Protein AF-A0A9X2NB99-F1 (afdb_monomer_lite)

Radius of gyration: 29.62 Å; chains: 1; bounding box: 60×58×82 Å

Structure (mmCIF, N/CA/C/O backbone):
data_AF-A0A9X2NB99-F1
#
_entry.id   AF-A0A9X2NB99-F1
#
loop_
_atom_site.group_PDB
_atom_site.id
_atom_site.type_symbol
_atom_site.label_atom_id
_atom_site.label_alt_id
_atom_site.label_comp_id
_atom_site.label_asym_id
_atom_site.label_entity_id
_atom_site.label_seq_id
_atom_site.pdbx_PDB_ins_code
_atom_site.Cartn_x
_atom_site.Cartn_y
_atom_site.Cartn_z
_atom_site.occupancy
_atom_site.B_iso_or_equiv
_atom_site.auth_seq_id
_atom_site.auth_comp_id
_atom_site.auth_asym_id
_atom_site.auth_atom_id
_atom_site.pdbx_PDB_model_num
ATOM 1 N N . MET A 1 1 ? 24.359 47.021 -56.259 1.00 37.34 1 MET A N 1
ATOM 2 C CA . MET A 1 1 ? 25.555 46.867 -57.117 1.00 37.34 1 MET A CA 1
ATOM 3 C C . MET A 1 1 ? 26.730 47.099 -56.178 1.00 37.34 1 MET A C 1
ATOM 5 O O . MET A 1 1 ? 26.856 48.203 -55.687 1.00 37.34 1 MET A O 1
ATOM 9 N N . VAL A 1 2 ? 27.424 46.097 -55.653 1.00 32.41 2 VAL A N 1
ATOM 10 C CA . VAL A 1 2 ? 28.255 45.105 -56.339 1.00 32.41 2 VAL A CA 1
ATOM 11 C C . VAL A 1 2 ? 28.322 43.851 -55.452 1.00 32.41 2 VAL A C 1
ATOM 13 O O . VAL A 1 2 ? 28.552 43.945 -54.251 1.00 32.41 2 VAL A O 1
ATOM 16 N N . ALA A 1 3 ? 28.043 42.697 -56.060 1.00 40.12 3 ALA A N 1
ATOM 17 C CA . ALA A 1 3 ? 28.375 41.372 -55.546 1.00 40.12 3 ALA A CA 1
ATOM 18 C C . ALA A 1 3 ? 29.886 41.106 -55.716 1.00 40.12 3 ALA A C 1
ATOM 20 O O . ALA A 1 3 ? 30.498 41.731 -56.573 1.00 40.12 3 ALA A O 1
ATOM 21 N N . MET A 1 4 ? 30.426 40.118 -54.987 1.00 41.00 4 MET A N 1
ATOM 22 C CA . MET A 1 4 ? 31.854 39.820 -54.710 1.00 41.00 4 MET A CA 1
ATOM 23 C C . MET A 1 4 ? 32.303 40.538 -53.435 1.00 41.00 4 MET A C 1
ATOM 25 O O . MET A 1 4 ? 32.283 41.755 -53.379 1.00 41.00 4 MET A O 1
ATOM 29 N N . ILE A 1 5 ? 32.644 39.856 -52.340 1.00 41.56 5 ILE A N 1
ATOM 30 C CA . ILE A 1 5 ? 33.696 38.839 -52.232 1.00 41.56 5 ILE A CA 1
ATOM 31 C C . ILE A 1 5 ? 33.247 37.729 -51.263 1.00 41.56 5 ILE A C 1
ATOM 33 O O . ILE A 1 5 ? 33.319 37.891 -50.053 1.00 41.56 5 ILE A O 1
ATOM 37 N N . VAL A 1 6 ? 32.836 36.578 -51.796 1.00 39.50 6 VAL A N 1
ATOM 38 C CA . VAL A 1 6 ? 33.067 35.269 -51.155 1.00 39.50 6 VAL A CA 1
ATOM 39 C C . VAL A 1 6 ? 33.500 34.323 -52.273 1.00 39.50 6 VAL A C 1
ATOM 41 O O . VAL A 1 6 ? 32.808 33.390 -52.664 1.00 39.50 6 VAL A O 1
ATOM 44 N N . ALA A 1 7 ? 34.637 34.650 -52.881 1.00 41.78 7 ALA A N 1
ATOM 45 C CA . ALA A 1 7 ? 35.425 33.688 -53.630 1.00 41.78 7 ALA A CA 1
ATOM 46 C C . ALA A 1 7 ? 36.481 33.165 -52.655 1.00 41.78 7 ALA A C 1
ATOM 48 O O . ALA A 1 7 ? 37.271 33.954 -52.146 1.00 41.78 7 ALA A O 1
ATOM 49 N N . GLY A 1 8 ? 36.474 31.860 -52.383 1.00 37.34 8 GLY A N 1
ATOM 50 C CA . GLY A 1 8 ? 37.584 31.221 -51.672 1.00 37.34 8 GLY A CA 1
ATOM 51 C C . GLY A 1 8 ? 37.234 30.384 -50.447 1.00 37.34 8 GLY A C 1
ATOM 52 O O . GLY A 1 8 ? 38.013 30.344 -49.509 1.00 37.34 8 GLY A O 1
ATOM 53 N N . SER A 1 9 ? 36.110 29.676 -50.442 1.00 37.28 9 SER A N 1
ATOM 54 C CA . SER A 1 9 ? 36.066 28.373 -49.776 1.00 37.28 9 SER A CA 1
ATOM 55 C C . SER A 1 9 ? 35.084 27.508 -50.542 1.00 37.28 9 SER A C 1
ATOM 57 O O . SER A 1 9 ? 33.904 27.403 -50.218 1.00 37.28 9 SER A O 1
ATOM 59 N N . LYS A 1 10 ? 35.568 26.912 -51.636 1.00 41.22 10 LYS A N 1
ATOM 60 C CA . LYS A 1 10 ? 35.021 25.616 -52.015 1.00 41.22 10 LYS A CA 1
ATOM 61 C C . LYS A 1 10 ? 35.459 24.699 -50.884 1.00 41.22 10 LYS A C 1
ATOM 63 O O . LYS A 1 10 ? 36.579 24.203 -50.921 1.00 41.22 10 LYS A O 1
ATOM 68 N N . ALA A 1 11 ? 34.624 24.565 -49.858 1.00 46.38 11 ALA A N 1
ATOM 69 C CA . ALA A 1 11 ? 34.708 23.420 -48.980 1.00 46.38 11 ALA A CA 1
ATOM 70 C C . ALA A 1 11 ? 34.636 22.217 -49.919 1.00 46.38 11 ALA A C 1
ATOM 72 O O . ALA A 1 11 ? 33.613 21.963 -50.559 1.00 46.38 11 ALA A O 1
ATOM 73 N N . HIS A 1 12 ? 35.797 21.611 -50.145 1.00 44.03 12 HIS A N 1
ATOM 74 C CA . HIS A 1 12 ? 35.928 20.366 -50.866 1.00 44.03 12 HIS A CA 1
ATOM 75 C C . HIS A 1 12 ? 35.352 19.333 -49.901 1.00 44.03 12 HIS A C 1
ATOM 77 O O . HIS A 1 12 ? 36.078 18.715 -49.138 1.00 44.03 12 HIS A O 1
ATOM 83 N N . PHE A 1 13 ? 34.023 19.286 -49.822 1.00 45.81 13 PHE A N 1
ATOM 84 C CA . PHE A 1 13 ? 33.315 18.220 -49.143 1.00 45.81 13 PHE A CA 1
ATOM 85 C C . PHE A 1 13 ? 33.504 17.013 -50.048 1.00 45.81 13 PHE A C 1
ATOM 87 O O . PHE A 1 13 ? 32.764 16.835 -51.019 1.00 45.81 13 PHE A O 1
ATOM 94 N N . ASP A 1 14 ? 34.590 16.279 -49.821 1.00 47.38 14 ASP A N 1
ATOM 95 C CA . ASP A 1 14 ? 34.780 14.986 -50.444 1.00 47.38 14 ASP A CA 1
ATOM 96 C C . ASP A 1 14 ? 33.680 14.085 -49.859 1.00 47.38 14 ASP A C 1
ATOM 98 O O . ASP A 1 14 ? 33.689 13.807 -48.654 1.00 47.38 14 ASP A O 1
ATOM 102 N N . PRO A 1 15 ? 32.668 13.676 -50.647 1.00 53.47 15 PRO A N 1
ATOM 103 C CA . PRO A 1 15 ? 31.511 12.955 -50.120 1.00 53.47 15 PRO A CA 1
ATOM 104 C C . PRO A 1 15 ? 31.902 11.627 -49.456 1.00 53.47 15 PRO A C 1
ATOM 106 O O . PRO A 1 15 ? 31.098 11.058 -48.720 1.00 53.47 15 PRO A O 1
ATOM 109 N N . ALA A 1 16 ? 33.125 11.140 -49.690 1.00 53.59 16 ALA A N 1
ATOM 110 C CA . ALA A 1 16 ? 33.697 9.984 -49.015 1.00 53.59 16 ALA A CA 1
ATOM 111 C C . ALA A 1 16 ? 34.260 10.295 -47.611 1.00 53.59 16 ALA A C 1
ATOM 113 O O . ALA A 1 16 ? 34.137 9.445 -46.728 1.00 53.59 16 ALA A O 1
ATOM 114 N N . GLU A 1 17 ? 34.834 11.482 -47.370 1.00 55.31 17 GLU A N 1
ATOM 115 C CA . GLU A 1 17 ? 35.436 11.844 -46.072 1.00 55.31 17 GLU A CA 1
ATOM 116 C C . GLU A 1 17 ? 34.391 12.297 -45.038 1.00 55.31 17 GLU A C 1
ATOM 118 O O . GLU A 1 17 ? 34.519 11.952 -43.864 1.00 55.31 17 GLU A O 1
ATOM 123 N N . ASP A 1 18 ? 33.307 12.965 -45.455 1.00 54.53 18 ASP A N 1
ATOM 124 C CA . ASP A 1 18 ? 32.225 13.399 -44.548 1.00 54.53 18 ASP A CA 1
ATOM 125 C C . ASP A 1 18 ? 31.156 12.329 -44.284 1.00 54.53 18 ASP A C 1
ATOM 127 O O . ASP A 1 18 ? 30.438 12.381 -43.279 1.00 54.53 18 ASP A O 1
ATOM 131 N N . ALA A 1 19 ? 31.046 11.314 -45.146 1.00 60.09 19 ALA A N 1
ATOM 132 C CA . ALA A 1 19 ? 30.105 10.214 -44.938 1.00 60.09 19 ALA A CA 1
ATOM 133 C C . ALA A 1 19 ? 30.466 9.370 -43.708 1.00 60.09 19 ALA A C 1
ATOM 135 O O . ALA A 1 19 ? 29.577 8.892 -43.002 1.00 60.09 19 ALA A O 1
ATOM 136 N N . VAL A 1 20 ? 31.761 9.213 -43.421 1.00 65.44 20 VAL A N 1
ATOM 137 C CA . VAL A 1 20 ? 32.264 8.423 -42.290 1.00 65.44 20 VAL A CA 1
ATOM 138 C C . VAL A 1 20 ? 31.863 9.023 -40.932 1.00 65.44 20 VAL A C 1
ATOM 140 O O . VAL A 1 20 ? 31.247 8.303 -40.142 1.00 65.44 20 VAL A O 1
ATOM 143 N N . PRO A 1 21 ? 32.117 10.311 -40.619 1.00 69.81 21 PRO A N 1
ATOM 144 C CA . PRO A 1 21 ? 31.695 10.897 -39.348 1.00 69.81 21 PRO A CA 1
ATOM 145 C C . PRO A 1 21 ? 30.168 10.959 -39.208 1.00 69.81 21 PRO A C 1
ATOM 147 O O . PRO A 1 21 ? 29.654 10.683 -38.122 1.00 69.81 21 PRO A O 1
ATOM 150 N N . ILE A 1 22 ? 29.423 11.231 -40.288 1.00 74.75 22 ILE A N 1
ATOM 151 C CA . ILE A 1 22 ? 27.949 11.213 -40.268 1.00 74.75 22 ILE A CA 1
ATOM 152 C C . ILE A 1 22 ? 27.429 9.799 -39.971 1.00 74.75 22 ILE A C 1
ATOM 154 O O . ILE A 1 22 ? 26.544 9.632 -39.128 1.00 74.75 22 ILE A O 1
ATOM 158 N N . ALA A 1 23 ? 28.003 8.771 -40.604 1.00 75.38 23 ALA A N 1
ATOM 159 C CA . ALA A 1 23 ? 27.646 7.377 -40.357 1.00 75.38 23 ALA A CA 1
ATOM 160 C C . ALA A 1 23 ? 27.975 6.942 -38.921 1.00 75.38 23 ALA A C 1
ATOM 162 O O . ALA A 1 23 ? 27.173 6.248 -38.297 1.00 75.38 23 ALA A O 1
ATOM 163 N N . ILE A 1 24 ? 29.106 7.388 -38.364 1.00 79.25 24 ILE A N 1
ATOM 164 C CA . ILE A 1 24 ? 29.481 7.112 -36.970 1.00 79.25 24 ILE A CA 1
ATOM 165 C C . ILE A 1 24 ? 28.490 7.770 -36.002 1.00 79.25 24 ILE A C 1
ATOM 167 O O . ILE A 1 24 ? 27.997 7.100 -35.095 1.00 79.25 24 ILE A O 1
ATOM 171 N N . ILE A 1 25 ? 28.137 9.044 -36.200 1.00 81.88 25 ILE A N 1
ATOM 172 C CA . ILE A 1 25 ? 27.158 9.745 -35.350 1.00 81.88 25 ILE A CA 1
ATOM 173 C C . ILE A 1 25 ? 25.786 9.063 -35.432 1.00 81.88 25 ILE A C 1
ATOM 175 O O . ILE A 1 25 ? 25.154 8.826 -34.400 1.00 81.88 25 ILE A O 1
ATOM 179 N N . ALA A 1 26 ? 25.340 8.692 -36.635 1.00 80.50 26 ALA A N 1
ATOM 180 C CA . ALA A 1 26 ? 24.083 7.974 -36.833 1.00 80.50 26 ALA A CA 1
ATOM 181 C C . ALA A 1 26 ? 24.096 6.593 -36.155 1.00 80.50 26 ALA A C 1
ATOM 183 O O . ALA A 1 26 ? 23.128 6.225 -35.488 1.00 80.50 26 ALA A O 1
ATOM 184 N N . ALA A 1 27 ? 25.202 5.849 -36.255 1.00 81.88 27 ALA A N 1
ATOM 185 C CA . ALA A 1 27 ? 25.361 4.561 -35.587 1.00 81.88 27 ALA A CA 1
ATOM 186 C C . ALA A 1 27 ? 25.330 4.702 -34.057 1.00 81.88 27 ALA A C 1
ATOM 188 O O . ALA A 1 27 ? 24.619 3.954 -33.386 1.00 81.88 27 ALA A O 1
ATOM 189 N N . VAL A 1 28 ? 26.027 5.694 -33.493 1.00 85.19 28 VAL A N 1
ATOM 190 C CA . VAL A 1 28 ? 26.006 5.981 -32.048 1.00 85.19 28 VAL A CA 1
ATOM 191 C C . VAL A 1 28 ? 24.603 6.382 -31.588 1.00 85.19 28 VAL A C 1
ATOM 193 O O . VAL A 1 28 ? 24.138 5.894 -30.557 1.00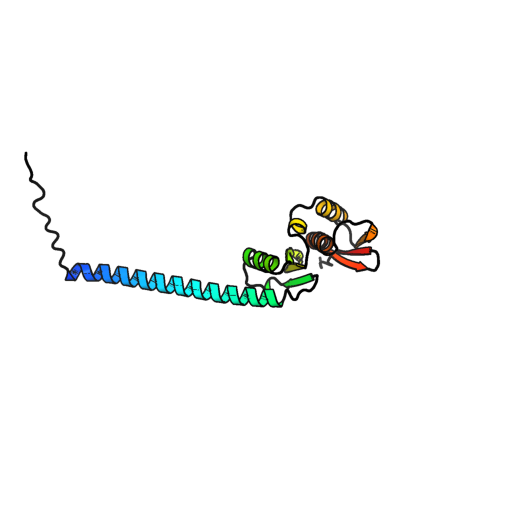 85.19 28 VAL A O 1
ATOM 196 N N . ALA A 1 29 ? 23.892 7.207 -32.361 1.00 84.31 29 ALA A N 1
ATOM 197 C CA . ALA A 1 29 ? 22.515 7.591 -32.063 1.00 84.31 29 ALA A CA 1
ATOM 198 C C . ALA A 1 29 ? 21.561 6.383 -32.083 1.00 84.31 29 ALA A C 1
ATOM 200 O O . ALA A 1 29 ? 20.735 6.241 -31.181 1.00 84.31 29 ALA A O 1
ATOM 201 N N . LEU A 1 30 ? 21.702 5.477 -33.056 1.00 88.56 30 LEU A N 1
ATOM 202 C CA . LEU A 1 30 ? 20.903 4.250 -33.142 1.00 88.56 30 LEU A CA 1
ATOM 203 C C . LEU A 1 30 ? 21.201 3.279 -31.997 1.00 88.56 30 LEU A C 1
ATOM 205 O O . LEU A 1 30 ? 20.270 2.706 -31.431 1.00 88.56 30 LEU A O 1
ATOM 209 N N . ILE A 1 31 ? 22.469 3.125 -31.608 1.00 87.12 31 ILE A N 1
ATOM 210 C CA . ILE A 1 31 ? 22.853 2.322 -30.440 1.00 87.12 31 ILE A CA 1
ATOM 211 C C . ILE A 1 31 ? 22.268 2.942 -29.167 1.00 87.12 31 ILE A C 1
ATOM 213 O O . ILE A 1 31 ? 21.653 2.235 -28.369 1.00 87.12 31 ILE A O 1
ATOM 217 N N . GLY A 1 32 ? 22.391 4.262 -28.994 1.00 84.19 32 GLY A N 1
ATOM 218 C CA . GLY A 1 32 ? 21.816 4.987 -27.861 1.00 84.19 32 GLY A CA 1
ATOM 219 C C . GLY A 1 32 ? 20.297 4.824 -27.773 1.00 84.19 32 GLY A C 1
ATOM 220 O O . GLY A 1 32 ? 19.769 4.498 -26.708 1.00 84.19 32 GLY A O 1
ATOM 221 N N . LEU A 1 33 ? 19.597 4.961 -28.902 1.00 90.69 33 LEU A N 1
ATOM 222 C CA . LEU A 1 33 ? 18.155 4.740 -28.993 1.00 90.69 33 LEU A CA 1
ATOM 223 C C . LEU A 1 33 ? 17.787 3.281 -28.691 1.00 90.69 33 LEU A C 1
ATOM 225 O O . LEU A 1 33 ? 16.852 3.029 -27.932 1.00 90.69 33 LEU A O 1
ATOM 229 N N . GLY A 1 34 ? 18.541 2.320 -29.226 1.00 84.19 34 GLY A N 1
ATOM 230 C CA . GLY A 1 34 ? 18.348 0.894 -28.970 1.00 84.19 34 GLY A CA 1
ATOM 231 C C . GLY A 1 34 ? 18.495 0.543 -27.489 1.00 84.19 34 GLY A C 1
ATOM 232 O O . GLY A 1 34 ? 17.629 -0.125 -26.923 1.00 84.19 34 GLY A O 1
ATOM 233 N N . VAL A 1 35 ? 19.538 1.054 -26.828 1.00 85.38 35 VAL A N 1
ATOM 234 C CA . VAL A 1 35 ? 19.749 0.882 -25.382 1.00 85.38 35 VAL A CA 1
ATOM 235 C C . VAL A 1 35 ? 18.624 1.546 -24.589 1.00 85.38 35 VAL A C 1
ATOM 237 O O . VAL A 1 35 ? 18.075 0.929 -23.676 1.00 85.38 35 VAL A O 1
ATOM 240 N N . PHE A 1 36 ? 18.228 2.768 -24.949 1.00 87.56 36 PHE A N 1
ATOM 241 C CA . PHE A 1 36 ? 17.132 3.477 -24.291 1.00 87.56 36 PHE A CA 1
ATOM 242 C C . PHE A 1 36 ? 15.813 2.699 -24.372 1.00 87.56 36 PHE A C 1
ATOM 244 O O . PHE A 1 36 ? 15.174 2.452 -23.345 1.00 87.56 36 PHE A O 1
ATOM 251 N N . LEU A 1 37 ? 15.436 2.245 -25.570 1.00 84.62 37 LEU A N 1
ATOM 252 C CA . LEU A 1 37 ? 14.236 1.438 -25.791 1.00 84.62 37 LEU A CA 1
ATOM 253 C C . LEU A 1 37 ? 14.316 0.098 -25.054 1.00 84.62 37 LEU A C 1
ATOM 255 O O . LEU A 1 37 ? 13.336 -0.321 -24.439 1.00 84.62 37 LEU A O 1
ATOM 259 N N . PHE A 1 38 ? 15.479 -0.558 -25.046 1.00 83.56 38 PHE A N 1
ATOM 260 C CA . PHE A 1 38 ? 15.683 -1.803 -24.309 1.00 83.56 38 PHE A CA 1
ATOM 261 C C . PHE A 1 38 ? 15.493 -1.614 -22.797 1.00 83.56 38 PHE A C 1
ATOM 263 O O . PHE A 1 38 ? 14.769 -2.383 -22.157 1.00 83.56 38 PHE A O 1
ATOM 270 N N . VAL A 1 39 ? 16.084 -0.562 -22.221 1.00 79.94 39 VAL A N 1
ATOM 271 C CA . VAL A 1 39 ? 15.934 -0.217 -20.799 1.00 79.94 39 VAL A CA 1
ATOM 272 C C . VAL A 1 39 ? 14.479 0.118 -20.474 1.00 79.94 39 VAL A C 1
ATOM 274 O O . VAL A 1 39 ? 13.951 -0.384 -19.478 1.00 79.94 39 VAL A O 1
ATOM 277 N N . GLN A 1 40 ? 13.804 0.909 -21.313 1.00 80.00 40 GLN A N 1
ATOM 278 C CA . GLN A 1 40 ? 12.385 1.217 -21.135 1.00 80.00 40 GLN A CA 1
ATOM 279 C C . GLN A 1 40 ? 11.514 -0.038 -21.187 1.00 80.00 40 GLN A C 1
ATOM 281 O O . GLN A 1 40 ? 10.683 -0.249 -20.302 1.00 80.00 40 GLN A O 1
ATOM 286 N N . ASN A 1 41 ? 11.738 -0.911 -22.168 1.00 79.88 41 ASN A N 1
ATOM 287 C CA . ASN A 1 41 ? 10.973 -2.142 -22.322 1.00 79.88 41 ASN A CA 1
ATOM 288 C C . ASN A 1 41 ? 11.192 -3.082 -21.121 1.00 79.88 41 ASN A C 1
ATOM 290 O O . ASN A 1 41 ? 10.244 -3.652 -20.579 1.00 79.88 41 ASN A O 1
ATOM 294 N N . ARG A 1 42 ? 12.428 -3.177 -20.612 1.00 76.75 42 ARG A N 1
ATOM 295 C CA . ARG A 1 42 ? 12.745 -3.954 -19.403 1.00 76.75 42 ARG A CA 1
ATOM 296 C C . ARG A 1 42 ? 12.079 -3.382 -18.145 1.00 76.75 42 ARG A C 1
ATOM 298 O O . ARG A 1 42 ? 11.551 -4.149 -17.333 1.00 76.75 42 ARG A O 1
ATOM 305 N N . ARG A 1 43 ? 12.060 -2.053 -17.984 1.00 75.12 43 ARG A N 1
ATOM 306 C CA . ARG A 1 43 ? 11.364 -1.377 -16.873 1.00 75.12 43 ARG A CA 1
ATOM 307 C C . ARG A 1 43 ? 9.853 -1.586 -16.953 1.00 75.12 43 ARG A C 1
ATOM 309 O O . ARG A 1 43 ? 9.248 -1.951 -15.951 1.00 75.12 43 ARG A O 1
ATOM 316 N N . SER A 1 44 ? 9.272 -1.447 -18.144 1.00 75.06 44 SER A N 1
ATOM 317 C CA . SER A 1 44 ? 7.845 -1.678 -18.394 1.00 75.06 44 SER A CA 1
ATOM 318 C C . SER A 1 44 ? 7.429 -3.109 -18.041 1.00 75.06 44 SER A C 1
ATOM 320 O O . SER A 1 44 ? 6.492 -3.307 -17.270 1.00 75.06 44 SER A O 1
ATOM 322 N N . LYS A 1 45 ? 8.193 -4.117 -18.487 1.00 77.25 45 LYS A N 1
ATOM 323 C CA . LYS A 1 45 ? 7.945 -5.527 -18.137 1.00 77.25 45 LYS A CA 1
ATOM 324 C C . LYS A 1 45 ? 8.017 -5.778 -16.630 1.00 77.25 45 LYS A C 1
ATOM 326 O O . LYS A 1 45 ? 7.154 -6.458 -16.081 1.00 77.25 45 LYS A O 1
ATOM 331 N N . THR A 1 46 ? 9.011 -5.202 -15.954 1.00 77.62 46 THR A N 1
ATOM 332 C CA . THR A 1 46 ? 9.159 -5.334 -14.493 1.00 77.62 46 THR A CA 1
ATOM 333 C C . THR A 1 46 ? 7.994 -4.677 -13.748 1.00 77.62 46 THR A C 1
ATOM 335 O O . THR A 1 46 ? 7.447 -5.275 -12.823 1.00 77.62 46 THR A O 1
ATOM 338 N N . ARG A 1 47 ? 7.563 -3.486 -14.184 1.00 80.06 47 ARG A N 1
ATOM 339 C CA . ARG A 1 47 ? 6.403 -2.773 -13.627 1.00 80.06 47 ARG A CA 1
ATOM 340 C C . ARG A 1 47 ? 5.108 -3.555 -13.840 1.00 80.06 47 ARG A C 1
ATOM 342 O O . ARG A 1 47 ? 4.350 -3.735 -12.897 1.00 80.06 47 ARG A O 1
ATOM 349 N N . ALA A 1 48 ? 4.886 -4.097 -15.036 1.00 82.50 48 ALA A N 1
ATOM 350 C CA . ALA A 1 48 ? 3.712 -4.916 -15.335 1.00 82.50 48 ALA A CA 1
ATOM 351 C C . ALA A 1 48 ? 3.658 -6.194 -14.479 1.00 82.50 48 ALA A C 1
ATOM 353 O O . ALA A 1 48 ? 2.601 -6.543 -13.955 1.00 82.50 48 ALA A O 1
ATOM 354 N N . ALA A 1 49 ? 4.797 -6.870 -14.292 1.00 84.44 49 ALA A N 1
ATOM 355 C CA . ALA A 1 49 ? 4.888 -8.036 -13.415 1.00 84.44 49 ALA A CA 1
ATOM 356 C C . ALA A 1 49 ? 4.631 -7.669 -11.942 1.00 84.44 49 ALA A C 1
ATOM 358 O O . ALA A 1 49 ? 3.894 -8.375 -11.255 1.00 84.44 49 ALA A O 1
ATOM 359 N N . GLY A 1 50 ? 5.185 -6.544 -11.475 1.00 84.62 50 GLY A N 1
ATOM 360 C CA . GLY A 1 50 ? 4.940 -6.017 -10.132 1.00 84.62 50 GLY A CA 1
ATOM 361 C C . GLY A 1 50 ? 3.469 -5.674 -9.899 1.00 84.62 50 GLY A C 1
ATOM 362 O O 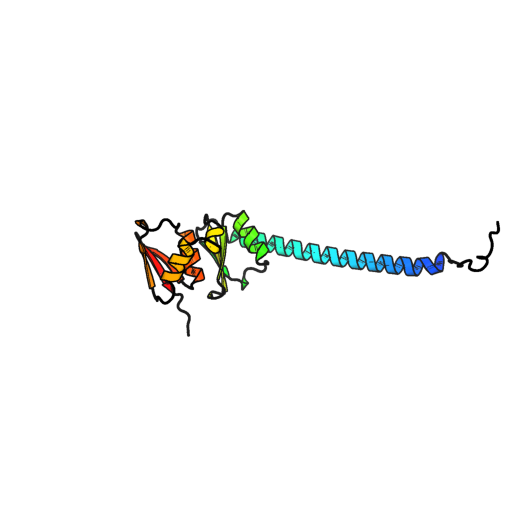. GLY A 1 50 ? 2.898 -6.118 -8.908 1.00 84.62 50 GLY A O 1
ATOM 363 N N . ASN A 1 51 ? 2.832 -4.969 -10.839 1.00 85.25 51 ASN A N 1
ATOM 364 C CA . ASN A 1 51 ? 1.414 -4.610 -10.751 1.00 85.25 51 ASN A CA 1
ATOM 365 C C . ASN A 1 51 ? 0.521 -5.851 -10.714 1.00 85.25 51 ASN A C 1
ATOM 367 O O . ASN A 1 51 ? -0.399 -5.907 -9.907 1.00 85.25 51 ASN A O 1
ATOM 371 N N . ARG A 1 52 ? 0.808 -6.874 -11.533 1.00 86.00 52 ARG A N 1
ATOM 372 C CA . ARG A 1 52 ? 0.066 -8.146 -11.490 1.00 86.00 52 ARG A CA 1
ATOM 373 C C . ARG A 1 52 ? 0.206 -8.848 -10.143 1.00 86.00 52 ARG A C 1
ATOM 375 O O . ARG A 1 52 ? -0.786 -9.340 -9.619 1.00 86.00 52 ARG A O 1
ATOM 382 N N . ARG A 1 53 ? 1.416 -8.885 -9.577 1.00 89.00 53 ARG A N 1
ATOM 383 C CA . ARG A 1 53 ? 1.653 -9.500 -8.264 1.00 89.00 53 ARG A CA 1
ATOM 384 C C . ARG A 1 53 ? 0.931 -8.742 -7.150 1.00 89.00 53 ARG A C 1
ATOM 386 O O . ARG A 1 53 ? 0.319 -9.375 -6.300 1.00 89.00 53 ARG A O 1
ATOM 393 N N . LEU A 1 54 ? 0.966 -7.410 -7.179 1.00 88.88 54 LEU A N 1
ATOM 394 C CA . LEU A 1 54 ? 0.239 -6.584 -6.216 1.00 88.88 54 LEU A CA 1
ATOM 395 C C . LEU A 1 54 ? -1.277 -6.782 -6.352 1.00 88.88 54 LEU A C 1
ATOM 397 O O . LEU A 1 54 ? -1.947 -7.011 -5.355 1.00 88.88 54 LEU A O 1
ATOM 401 N N . ALA A 1 55 ? -1.809 -6.800 -7.576 1.00 86.62 55 ALA A N 1
ATOM 402 C CA . ALA A 1 55 ? -3.224 -7.073 -7.829 1.00 86.62 55 ALA A CA 1
ATOM 403 C C . ALA A 1 55 ? -3.668 -8.443 -7.289 1.00 86.62 55 ALA A C 1
ATOM 405 O O . ALA A 1 55 ? -4.752 -8.559 -6.736 1.00 86.62 55 ALA A O 1
ATOM 406 N N . GLN A 1 56 ? -2.819 -9.473 -7.388 1.00 87.12 56 GLN A N 1
ATOM 407 C CA . GLN A 1 56 ? -3.095 -10.786 -6.789 1.00 87.12 56 GLN A CA 1
ATOM 408 C C . GLN A 1 56 ? -3.121 -10.756 -5.255 1.00 87.12 56 GLN A C 1
ATOM 410 O O . GLN A 1 56 ? -3.826 -11.553 -4.646 1.00 87.12 56 GLN A O 1
ATOM 415 N N . GLN A 1 57 ? -2.347 -9.869 -4.623 1.00 87.62 57 GLN A N 1
ATOM 416 C CA . GLN A 1 57 ? -2.374 -9.689 -3.168 1.00 87.62 57 GLN A CA 1
ATOM 417 C C . GLN A 1 57 ? -3.618 -8.915 -2.712 1.00 87.62 57 GLN A C 1
ATOM 419 O O . GLN A 1 57 ? -4.114 -9.167 -1.614 1.00 87.62 57 GLN A O 1
ATOM 424 N N . LEU A 1 58 ? -4.124 -8.013 -3.559 1.00 88.88 58 LEU A N 1
ATOM 425 C CA . LEU A 1 58 ? -5.380 -7.275 -3.399 1.00 88.88 58 LEU A CA 1
ATOM 426 C C . LEU A 1 58 ? -6.590 -8.155 -3.763 1.00 88.88 58 LEU A C 1
ATOM 428 O O . LEU A 1 58 ? -7.358 -7.872 -4.677 1.00 88.88 58 LEU A O 1
ATOM 432 N N . ASP A 1 59 ? -6.743 -9.248 -3.027 1.00 84.12 59 ASP A N 1
ATOM 433 C CA . ASP A 1 59 ? -7.683 -10.352 -3.256 1.00 84.12 59 ASP A CA 1
ATOM 434 C C . ASP A 1 59 ? -9.149 -10.065 -2.874 1.00 84.12 59 ASP A C 1
ATOM 436 O O . ASP A 1 59 ? -9.953 -10.985 -2.730 1.00 84.12 59 ASP A O 1
ATOM 440 N N . GLY A 1 60 ? -9.520 -8.799 -2.687 1.00 80.69 60 GLY A N 1
ATOM 441 C CA . GLY A 1 60 ? -10.862 -8.402 -2.255 1.00 80.69 60 GLY A CA 1
ATOM 442 C C . GLY A 1 60 ? -11.087 -8.503 -0.743 1.00 80.69 60 GLY A C 1
ATOM 443 O O . GLY A 1 60 ? -12.184 -8.207 -0.267 1.00 80.69 60 GLY A O 1
ATOM 444 N N . ARG A 1 61 ? -10.072 -8.876 0.052 1.00 80.12 61 ARG A N 1
ATOM 445 C CA . ARG A 1 61 ? -10.172 -8.782 1.514 1.00 80.12 61 ARG A CA 1
ATOM 446 C C . ARG A 1 61 ? -10.330 -7.327 1.956 1.00 80.12 61 ARG A C 1
ATOM 448 O O . ARG A 1 61 ? -9.723 -6.442 1.348 1.00 80.12 61 ARG A O 1
ATOM 455 N N . PRO A 1 62 ? -11.065 -7.077 3.057 1.00 74.00 62 PRO A N 1
ATOM 456 C CA . PRO A 1 62 ? -11.267 -5.729 3.577 1.00 74.00 62 PRO A CA 1
ATOM 457 C C . PRO A 1 62 ? -9.945 -5.053 3.933 1.00 74.00 62 PRO A C 1
ATOM 459 O O . PRO A 1 62 ? -9.834 -3.843 3.765 1.00 74.00 62 PRO A O 1
ATOM 462 N N . LEU A 1 63 ? -8.944 -5.834 4.364 1.00 75.69 63 LEU A N 1
ATOM 463 C CA . LEU A 1 63 ? -7.578 -5.363 4.532 1.00 75.69 63 LEU A CA 1
ATOM 464 C C . LEU A 1 63 ? -6.551 -6.321 3.973 1.00 75.69 63 LEU A C 1
ATOM 466 O O . LEU A 1 63 ? -6.642 -7.539 4.143 1.00 75.69 63 LEU A O 1
ATOM 470 N N . VAL A 1 64 ? -5.525 -5.718 3.392 1.00 84.62 64 VAL A N 1
ATOM 471 C CA . VAL A 1 64 ? -4.345 -6.401 2.886 1.00 84.62 64 VAL A CA 1
ATOM 472 C C . VAL A 1 64 ? -3.113 -5.668 3.399 1.00 84.62 64 VAL A C 1
ATOM 474 O O . VAL A 1 64 ? -3.060 -4.439 3.406 1.00 84.62 64 VAL A O 1
ATOM 477 N N . TYR A 1 65 ? -2.113 -6.433 3.824 1.00 84.69 65 TYR A N 1
ATOM 478 C CA . TYR A 1 65 ? -0.820 -5.917 4.257 1.00 84.69 65 TYR A CA 1
ATOM 479 C C . TYR A 1 65 ? 0.253 -6.455 3.318 1.00 84.69 65 TYR A C 1
ATOM 481 O O . TYR A 1 65 ? 0.361 -7.669 3.143 1.00 84.69 65 TYR A O 1
ATOM 489 N N . VAL A 1 66 ? 1.052 -5.568 2.728 1.00 86.88 66 VAL A N 1
ATOM 490 C CA . VAL A 1 66 ? 2.149 -5.948 1.829 1.00 86.88 66 VAL A CA 1
ATOM 491 C C . VAL A 1 66 ? 3.450 -5.344 2.350 1.00 86.88 66 VAL A C 1
ATOM 493 O O . VAL A 1 66 ? 3.587 -4.120 2.345 1.00 86.88 66 VAL A O 1
ATOM 496 N N . PRO A 1 67 ? 4.421 -6.155 2.802 1.00 86.44 67 PRO A N 1
ATOM 497 C CA . PRO A 1 67 ? 5.735 -5.661 3.206 1.00 86.44 67 PRO A CA 1
ATOM 498 C C . PRO A 1 67 ? 6.410 -4.856 2.091 1.00 86.44 67 PRO A C 1
ATOM 500 O O . PRO A 1 67 ? 6.337 -5.229 0.918 1.00 86.44 67 PRO A O 1
ATOM 503 N N . TYR A 1 68 ? 7.132 -3.786 2.438 1.00 85.69 68 TYR A N 1
ATOM 504 C CA . TYR A 1 68 ? 7.864 -2.991 1.441 1.00 85.69 68 TYR A CA 1
ATOM 505 C C . TYR A 1 68 ? 8.870 -3.838 0.652 1.00 85.69 68 TYR A C 1
ATOM 507 O O . TYR A 1 68 ? 9.032 -3.641 -0.549 1.00 85.69 68 TYR A O 1
ATOM 515 N N . ALA A 1 69 ? 9.490 -4.826 1.304 1.00 85.19 69 ALA A N 1
ATOM 516 C CA . ALA A 1 69 ? 10.438 -5.746 0.677 1.00 85.19 69 ALA A CA 1
ATOM 517 C C . ALA A 1 69 ? 9.822 -6.583 -0.463 1.00 85.19 69 ALA A C 1
ATOM 519 O O . ALA A 1 69 ? 10.516 -6.922 -1.425 1.00 85.19 69 ALA A O 1
ATOM 520 N N . ASP A 1 70 ? 8.521 -6.877 -0.387 1.00 84.44 70 ASP A N 1
ATOM 521 C CA . ASP A 1 70 ? 7.806 -7.663 -1.398 1.00 84.44 70 ASP A CA 1
ATOM 522 C C . ASP A 1 70 ? 7.320 -6.808 -2.574 1.00 84.44 70 ASP A C 1
ATOM 524 O O . ASP A 1 70 ? 7.009 -7.333 -3.648 1.00 84.44 70 ASP A O 1
ATOM 528 N N . CYS A 1 71 ? 7.295 -5.485 -2.399 1.00 83.62 71 CYS A N 1
ATOM 529 C CA . CYS A 1 71 ? 6.778 -4.543 -3.374 1.00 83.62 71 CYS A CA 1
ATOM 530 C C . CYS A 1 71 ? 7.906 -3.721 -4.007 1.00 83.62 71 CYS A C 1
ATOM 532 O O . CYS A 1 71 ? 8.325 -2.685 -3.500 1.00 83.62 71 CYS A O 1
ATOM 534 N N . ARG A 1 72 ? 8.368 -4.163 -5.182 1.00 82.31 72 ARG A N 1
ATOM 535 C CA . ARG A 1 72 ? 9.407 -3.469 -5.972 1.00 82.31 72 ARG A CA 1
ATOM 536 C C . ARG A 1 72 ? 8.884 -2.296 -6.810 1.00 82.31 72 ARG A C 1
ATOM 538 O O . ARG A 1 72 ? 9.638 -1.713 -7.586 1.00 82.31 72 ARG A O 1
ATOM 545 N N . LEU A 1 73 ? 7.590 -2.010 -6.718 1.00 85.75 73 LEU A N 1
ATOM 546 C CA . LEU A 1 73 ? 6.951 -0.902 -7.416 1.00 85.75 73 LEU A CA 1
ATOM 547 C C . LEU A 1 73 ? 7.259 0.425 -6.721 1.00 85.75 73 LEU A C 1
ATOM 549 O O . LEU A 1 73 ? 7.468 0.471 -5.509 1.00 85.75 73 LEU A O 1
ATOM 553 N N . SER A 1 74 ? 7.253 1.512 -7.491 1.00 84.00 74 SER A N 1
ATOM 554 C CA . SER A 1 74 ? 7.340 2.855 -6.919 1.00 84.00 74 SER A CA 1
ATOM 555 C C . SER A 1 74 ? 6.066 3.185 -6.129 1.00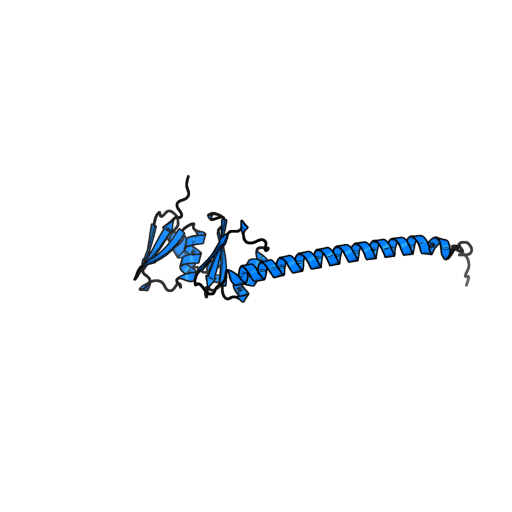 84.00 74 SER A C 1
ATOM 557 O O . SER A 1 74 ? 4.993 2.687 -6.461 1.00 84.00 74 SER A O 1
ATOM 559 N N . VAL A 1 75 ? 6.147 4.045 -5.109 1.00 80.12 75 VAL A N 1
ATOM 560 C CA . VAL A 1 75 ? 4.967 4.452 -4.313 1.00 80.12 75 VAL A CA 1
ATOM 561 C C . VAL A 1 75 ? 3.797 4.938 -5.194 1.00 80.12 75 VAL A C 1
ATOM 563 O O . VAL A 1 75 ? 2.673 4.492 -4.958 1.00 80.12 75 VAL A O 1
ATOM 566 N N . PRO A 1 76 ? 4.013 5.766 -6.241 1.00 80.00 76 PRO A N 1
ATOM 567 C CA . PRO A 1 76 ? 2.934 6.162 -7.151 1.00 80.00 76 PRO A CA 1
ATOM 568 C C . PRO A 1 76 ? 2.271 4.984 -7.876 1.00 80.00 76 PRO A C 1
ATOM 570 O O . PRO A 1 76 ? 1.059 4.988 -8.075 1.00 80.00 76 PRO A O 1
ATOM 573 N N . ASP A 1 77 ? 3.044 3.962 -8.245 1.00 83.81 77 ASP A N 1
ATOM 574 C CA . ASP A 1 77 ? 2.516 2.764 -8.906 1.00 83.81 77 ASP A CA 1
ATOM 575 C C . ASP A 1 77 ? 1.671 1.919 -7.959 1.00 83.81 77 ASP A C 1
ATOM 577 O O . ASP A 1 77 ? 0.608 1.437 -8.344 1.00 83.81 77 ASP A O 1
ATOM 581 N N . VAL A 1 78 ? 2.126 1.773 -6.712 1.00 85.81 78 VAL A N 1
ATOM 582 C CA . VAL A 1 78 ? 1.387 1.063 -5.661 1.00 85.81 78 VAL A CA 1
ATOM 583 C C . VAL A 1 78 ? 0.059 1.757 -5.386 1.00 85.81 78 VAL A C 1
ATOM 585 O O . VAL A 1 78 ? -0.975 1.097 -5.308 1.00 85.81 78 VAL A O 1
ATOM 588 N N . LEU A 1 79 ? 0.076 3.089 -5.291 1.00 83.19 79 LEU A N 1
ATOM 589 C CA . LEU A 1 79 ? -1.124 3.893 -5.094 1.00 83.19 79 LEU A CA 1
ATOM 590 C C . LEU A 1 79 ? -2.096 3.755 -6.271 1.00 83.19 79 LEU A C 1
ATOM 592 O O . LEU A 1 79 ? -3.280 3.507 -6.060 1.00 83.19 79 LEU A O 1
ATOM 596 N N . SER A 1 80 ? -1.599 3.874 -7.503 1.00 82.25 80 SER A N 1
ATOM 597 C CA . SER A 1 80 ? -2.423 3.734 -8.706 1.00 82.25 80 SER A CA 1
ATOM 598 C C . SER A 1 80 ? -3.054 2.342 -8.807 1.00 82.25 80 SER A C 1
ATOM 600 O O . SER A 1 80 ? -4.241 2.229 -9.111 1.00 82.25 80 SER A O 1
ATOM 602 N N . ALA A 1 81 ? -2.294 1.287 -8.498 1.00 87.00 81 ALA A N 1
ATOM 603 C CA . ALA A 1 81 ? -2.810 -0.077 -8.467 1.00 87.00 81 ALA A CA 1
ATOM 604 C C . ALA A 1 81 ? -3.870 -0.259 -7.370 1.00 87.00 81 ALA A C 1
ATOM 606 O O . ALA A 1 81 ? -4.937 -0.796 -7.647 1.00 87.00 81 ALA A O 1
ATOM 607 N N . ALA A 1 82 ? -3.626 0.233 -6.152 1.00 86.56 82 ALA A N 1
ATOM 608 C CA . ALA A 1 82 ? -4.607 0.179 -5.067 1.00 86.56 82 ALA A CA 1
ATOM 609 C C . ALA A 1 82 ? -5.942 0.814 -5.480 1.00 86.56 82 ALA A C 1
ATOM 611 O O . ALA A 1 82 ? -6.989 0.173 -5.385 1.00 86.56 82 ALA A O 1
ATOM 612 N N . GLN A 1 83 ? -5.887 2.030 -6.028 1.00 82.69 83 GLN A N 1
ATOM 613 C CA . GLN A 1 83 ? -7.068 2.771 -6.470 1.00 82.69 83 GLN A CA 1
ATOM 614 C C . GLN A 1 83 ? -7.830 2.048 -7.582 1.00 82.69 83 GLN A C 1
ATOM 616 O O . GLN A 1 83 ? -9.056 1.978 -7.532 1.00 82.69 83 GLN A O 1
ATOM 621 N N . ALA A 1 84 ? -7.122 1.460 -8.552 1.00 84.56 84 ALA A N 1
ATOM 622 C CA . ALA A 1 84 ? -7.739 0.680 -9.627 1.00 84.56 84 ALA A CA 1
ATOM 623 C C . ALA A 1 84 ? -8.528 -0.536 -9.106 1.00 84.56 84 ALA A C 1
ATOM 625 O O . ALA A 1 84 ? -9.485 -0.968 -9.743 1.00 84.56 84 ALA A O 1
ATOM 626 N N . HIS A 1 85 ? -8.149 -1.060 -7.939 1.00 86.44 85 HIS A N 1
ATOM 627 C CA . HIS A 1 85 ? -8.816 -2.176 -7.272 1.00 86.44 85 HIS A CA 1
ATOM 628 C C . HIS A 1 85 ? -9.764 -1.737 -6.140 1.00 86.44 85 HIS A C 1
ATOM 630 O O . HIS A 1 85 ? -10.240 -2.578 -5.382 1.00 86.44 85 HIS A O 1
ATOM 636 N N . GLY A 1 86 ? -10.058 -0.436 -6.012 1.00 81.38 86 GLY A N 1
ATOM 637 C CA . GLY A 1 86 ? -10.975 0.089 -4.991 1.00 81.38 86 GLY A CA 1
ATOM 638 C C . GLY A 1 86 ? -10.407 0.078 -3.568 1.00 81.38 86 GLY A C 1
ATOM 639 O O . GLY A 1 86 ? -11.157 0.191 -2.596 1.00 81.38 86 GLY A O 1
ATOM 640 N N . TYR A 1 87 ? -9.090 -0.069 -3.441 1.00 84.38 87 TYR A N 1
ATOM 641 C CA . TYR A 1 87 ? -8.376 0.037 -2.182 1.00 84.38 87 TYR A CA 1
ATOM 642 C C . TYR A 1 87 ? -7.854 1.448 -1.988 1.00 84.38 87 TYR A C 1
ATOM 644 O O . TYR A 1 87 ? -7.318 2.070 -2.907 1.00 84.38 87 TYR A O 1
ATOM 652 N N . ALA A 1 88 ? -7.910 1.906 -0.749 1.00 81.69 88 ALA A N 1
ATOM 653 C CA . ALA A 1 88 ? -7.159 3.067 -0.330 1.00 81.69 88 ALA A CA 1
ATOM 654 C C . ALA A 1 88 ? -5.902 2.630 0.440 1.00 81.69 88 ALA A C 1
ATOM 656 O O . ALA A 1 88 ? -5.902 1.618 1.146 1.00 81.69 88 ALA A O 1
ATOM 657 N N . LEU A 1 89 ? -4.808 3.359 0.219 1.00 81.50 89 LEU A N 1
ATOM 658 C CA . LEU A 1 89 ? -3.452 2.987 0.631 1.00 81.50 89 LEU A CA 1
ATOM 659 C C . LEU A 1 89 ? -2.917 3.904 1.739 1.00 81.50 89 LEU A C 1
ATOM 661 O O . LEU A 1 89 ? -2.950 5.125 1.573 1.00 81.50 89 LEU A O 1
ATOM 665 N N . THR A 1 90 ? -2.282 3.313 2.762 1.00 75.94 90 THR A N 1
ATOM 666 C CA . THR A 1 90 ? -1.287 3.994 3.615 1.00 75.94 90 THR A CA 1
ATOM 667 C C . THR A 1 90 ? 0.073 3.308 3.585 1.00 75.94 90 THR A C 1
ATOM 669 O O . THR A 1 90 ? 0.160 2.083 3.711 1.00 75.94 90 THR A O 1
ATOM 672 N N . PRO A 1 91 ? 1.165 4.076 3.485 1.00 71.62 91 PRO A N 1
ATOM 673 C CA . PRO A 1 91 ? 2.470 3.609 3.921 1.00 71.62 91 PRO A CA 1
ATOM 674 C C . PRO A 1 91 ? 2.550 3.592 5.461 1.00 71.62 91 PRO A C 1
ATOM 676 O O . PRO A 1 91 ? 2.382 4.624 6.108 1.00 71.62 91 PRO A O 1
ATOM 679 N N . ASN A 1 92 ? 2.872 2.441 6.061 1.00 67.94 92 ASN A N 1
ATOM 680 C CA . ASN A 1 92 ? 3.199 2.321 7.484 1.00 67.94 92 ASN A CA 1
ATOM 681 C C . ASN A 1 92 ? 4.718 2.113 7.660 1.00 67.94 92 ASN A C 1
ATOM 683 O O . ASN A 1 92 ? 5.199 0.973 7.655 1.00 67.94 92 ASN A O 1
ATOM 687 N N . PRO A 1 93 ? 5.510 3.196 7.797 1.00 65.81 93 PRO A N 1
ATOM 688 C CA . PRO A 1 93 ? 6.960 3.091 7.945 1.00 65.81 93 PRO A CA 1
ATOM 689 C C . PRO A 1 93 ? 7.384 2.404 9.249 1.00 65.81 93 PRO A C 1
ATOM 691 O O . PRO A 1 93 ? 8.420 1.749 9.259 1.00 65.81 93 PRO A O 1
ATOM 694 N N . ALA A 1 94 ? 6.583 2.478 10.318 1.00 63.66 94 ALA A N 1
ATOM 695 C CA . ALA A 1 94 ? 6.899 1.823 11.589 1.00 63.66 94 ALA A CA 1
ATOM 696 C C . ALA A 1 94 ? 6.835 0.289 11.489 1.00 63.66 94 ALA A C 1
ATOM 698 O O . ALA A 1 94 ? 7.632 -0.407 12.111 1.00 63.66 94 ALA A O 1
ATOM 699 N N . ALA A 1 95 ? 5.908 -0.237 10.682 1.00 62.78 95 ALA A N 1
ATOM 700 C CA . ALA A 1 95 ? 5.752 -1.671 10.436 1.00 62.78 95 ALA A CA 1
ATOM 701 C C . ALA A 1 95 ? 6.388 -2.150 9.112 1.00 62.78 95 ALA A C 1
ATOM 703 O O . ALA A 1 95 ? 6.207 -3.310 8.740 1.00 62.78 95 ALA A O 1
ATOM 704 N N . LEU A 1 96 ? 7.112 -1.275 8.398 1.00 77.56 96 LEU A N 1
ATOM 705 C CA . LEU A 1 96 ? 7.791 -1.550 7.120 1.00 77.56 96 LEU A CA 1
ATOM 706 C C . LEU A 1 96 ? 6.885 -2.187 6.044 1.00 77.56 96 LEU A C 1
ATOM 708 O O . LEU A 1 96 ? 7.294 -3.101 5.318 1.00 77.56 96 LE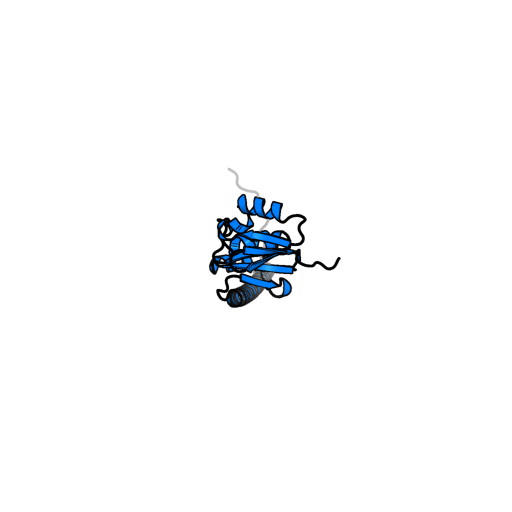U A O 1
ATOM 712 N N . ARG A 1 97 ? 5.637 -1.718 5.937 1.00 81.44 97 ARG A N 1
ATOM 713 C CA . ARG A 1 97 ? 4.624 -2.307 5.046 1.00 81.44 97 ARG A CA 1
ATOM 714 C C . ARG A 1 97 ? 3.635 -1.282 4.500 1.00 81.44 97 ARG A C 1
ATOM 716 O O . ARG A 1 97 ? 3.347 -0.274 5.141 1.00 81.44 97 ARG A O 1
ATOM 723 N N . TYR A 1 98 ? 3.088 -1.579 3.328 1.00 83.31 98 TYR A N 1
ATOM 724 C CA . TYR A 1 98 ? 1.895 -0.938 2.795 1.00 83.31 98 TYR A CA 1
ATOM 725 C C . TYR A 1 98 ? 0.657 -1.605 3.374 1.00 83.31 98 TYR A C 1
ATOM 727 O O . TYR A 1 98 ? 0.599 -2.832 3.506 1.00 83.31 98 TYR A O 1
ATOM 735 N N . GLU A 1 99 ? -0.341 -0.795 3.681 1.00 82.00 99 GLU A N 1
ATOM 736 C CA . GLU A 1 99 ? -1.625 -1.271 4.166 1.00 82.00 99 GLU A CA 1
ATOM 737 C C 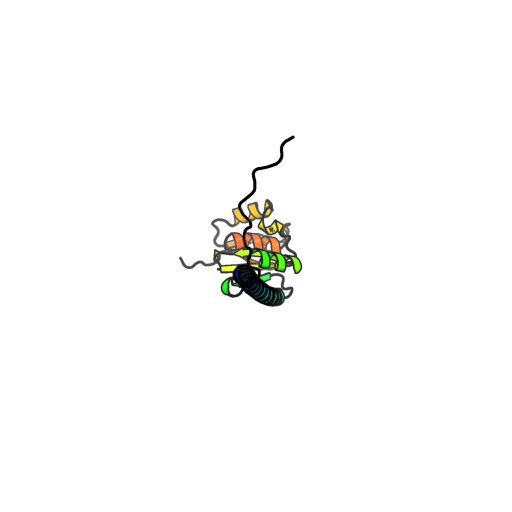. GLU A 1 99 ? -2.719 -0.754 3.244 1.00 82.00 99 GLU A C 1
ATOM 739 O O . GLU A 1 99 ? -2.758 0.428 2.890 1.00 82.00 99 GLU A O 1
ATOM 744 N N . PHE A 1 100 ? -3.587 -1.669 2.837 1.00 84.75 100 PHE A N 1
ATOM 745 C CA . PHE A 1 100 ? -4.645 -1.422 1.877 1.00 84.75 100 PHE A CA 1
ATOM 746 C C . PHE A 1 100 ? -5.976 -1.715 2.545 1.00 84.75 100 PHE A C 1
ATOM 748 O O . PHE A 1 100 ? -6.138 -2.779 3.145 1.00 84.75 100 PHE A O 1
ATOM 755 N N . ALA A 1 101 ? -6.924 -0.795 2.410 1.00 80.81 101 ALA A N 1
ATOM 756 C CA . ALA A 1 101 ? -8.272 -0.946 2.935 1.00 80.81 101 ALA A CA 1
ATOM 757 C C . ALA A 1 101 ? -9.295 -0.849 1.795 1.00 80.81 101 ALA A C 1
ATOM 759 O O . ALA A 1 101 ? -9.362 0.170 1.103 1.00 80.81 101 ALA A O 1
ATOM 760 N N . LEU A 1 102 ? -10.066 -1.917 1.580 1.00 79.88 102 LEU A N 1
ATOM 761 C CA . LEU A 1 102 ? -11.062 -1.990 0.509 1.00 79.88 102 LEU A CA 1
ATOM 762 C C . LEU A 1 102 ? -12.267 -1.108 0.848 1.00 79.88 102 LEU A C 1
ATOM 764 O O . LEU A 1 102 ? -12.805 -1.186 1.953 1.00 79.88 102 LEU A O 1
ATOM 768 N N . GLY A 1 103 ? -12.708 -0.288 -0.106 1.00 71.44 103 GLY A N 1
ATOM 769 C CA . GLY A 1 103 ? -13.897 0.556 0.050 1.00 71.44 103 GLY A CA 1
ATOM 770 C C . GLY A 1 103 ? -13.709 1.771 0.965 1.00 71.44 103 GLY A C 1
ATOM 771 O O . GLY A 1 103 ? -14.653 2.537 1.146 1.00 71.44 103 GLY A O 1
ATOM 772 N N . ALA A 1 104 ? -12.508 1.987 1.517 1.00 68.50 104 ALA A N 1
ATOM 773 C CA . ALA A 1 104 ? -12.167 3.257 2.147 1.00 68.50 104 ALA A CA 1
ATOM 774 C C . ALA A 1 104 ? -11.978 4.344 1.075 1.00 68.50 104 ALA A C 1
ATOM 776 O O . ALA A 1 104 ? -11.349 4.089 0.045 1.00 68.50 104 ALA A O 1
ATOM 777 N N . PRO A 1 105 ? -12.449 5.578 1.309 1.00 68.25 105 PRO A N 1
ATOM 778 C CA . PRO A 1 105 ? -12.072 6.702 0.466 1.00 68.25 105 PRO A CA 1
ATOM 779 C C . PRO A 1 105 ? -10.586 7.038 0.675 1.00 68.25 105 PRO A C 1
ATOM 781 O O . PRO A 1 105 ? -10.075 6.964 1.790 1.00 68.25 105 PRO A O 1
ATOM 784 N N . GLN A 1 106 ? -9.875 7.481 -0.369 1.00 68.69 106 GLN A N 1
ATOM 785 C CA . GLN A 1 106 ? -8.459 7.877 -0.240 1.00 68.69 106 GLN A CA 1
ATOM 786 C C . GLN A 1 106 ? -8.262 9.036 0.762 1.00 68.69 106 GLN A C 1
ATOM 788 O O . GLN A 1 106 ? -7.210 9.152 1.387 1.00 68.69 106 GLN A O 1
ATOM 793 N N . THR A 1 107 ? -9.295 9.858 0.970 1.00 62.03 107 THR A N 1
ATOM 794 C CA . THR A 1 107 ? -9.334 10.943 1.965 1.00 62.03 107 THR A CA 1
ATOM 795 C C . THR A 1 107 ? -9.338 10.454 3.413 1.00 62.03 107 THR A C 1
ATOM 797 O O . THR A 1 107 ? -9.014 11.243 4.305 1.00 62.03 107 THR A O 1
ATOM 800 N N . ALA A 1 108 ? -9.611 9.163 3.653 1.00 58.59 108 ALA A N 1
ATOM 801 C CA . ALA A 1 108 ? -9.395 8.514 4.946 1.00 58.59 108 ALA A CA 1
ATOM 802 C C . ALA A 1 108 ? -7.955 8.713 5.449 1.00 58.59 108 ALA A C 1
ATOM 804 O O . ALA A 1 108 ? -7.719 8.728 6.653 1.00 58.59 108 ALA A O 1
ATOM 805 N N . PHE A 1 109 ? -7.008 8.909 4.524 1.00 58.31 109 PHE A N 1
ATOM 806 C CA . PHE A 1 109 ? -5.580 9.022 4.798 1.00 58.31 109 PHE A CA 1
ATOM 807 C C . PHE A 1 109 ? -5.042 10.458 4.823 1.00 58.31 109 PHE A C 1
ATOM 809 O O . PHE A 1 109 ? -3.940 10.667 5.324 1.00 58.31 109 PHE A O 1
ATOM 816 N N . THR A 1 110 ? -5.754 11.446 4.265 1.00 55.09 110 THR A N 1
ATOM 817 C CA . THR A 1 110 ? -5.140 12.753 3.937 1.00 55.09 110 THR A CA 1
ATOM 818 C C . THR A 1 110 ? -5.956 14.001 4.278 1.00 55.09 110 THR A C 1
ATOM 820 O O . THR A 1 110 ? -5.486 15.100 3.997 1.00 55.09 110 THR A O 1
ATOM 823 N N . GLY A 1 111 ? -7.132 13.906 4.910 1.00 55.50 111 GLY A N 1
ATOM 824 C CA . GLY A 1 111 ? -7.870 15.143 5.223 1.00 55.50 111 GLY A CA 1
ATOM 825 C C . GLY A 1 111 ? -9.166 15.034 6.013 1.00 55.50 111 GLY A C 1
ATOM 826 O O . GLY A 1 111 ? -9.904 16.012 6.076 1.00 55.50 111 GLY A O 1
ATOM 827 N N . ASN A 1 112 ? -9.485 13.884 6.608 1.00 66.75 112 ASN A N 1
ATOM 828 C CA . ASN A 1 112 ? -10.698 13.765 7.412 1.00 66.75 112 ASN A CA 1
ATOM 829 C C . ASN A 1 112 ? -10.468 14.370 8.826 1.00 66.75 112 ASN A C 1
ATOM 831 O O . ASN A 1 112 ? -9.667 13.838 9.595 1.00 66.75 112 ASN A O 1
ATOM 835 N N . PRO A 1 113 ? -11.153 15.462 9.227 1.00 68.19 113 PRO A N 1
ATOM 836 C CA . PRO A 1 113 ? -10.970 16.064 10.554 1.00 68.19 113 PRO A CA 1
ATOM 837 C C . PRO A 1 113 ? -11.394 15.127 11.698 1.00 68.19 113 PRO A C 1
ATOM 839 O O . PRO A 1 113 ? -10.875 15.229 12.808 1.00 68.19 113 PRO A O 1
ATOM 842 N N . ARG A 1 114 ? -12.285 14.161 11.436 1.00 72.75 114 ARG A N 1
ATOM 843 C CA . ARG A 1 114 ? -12.657 13.122 12.412 1.00 72.75 114 ARG A CA 1
ATOM 844 C C . ARG A 1 114 ? -11.536 12.107 12.599 1.00 72.75 114 ARG A C 1
ATOM 846 O O . ARG A 1 114 ? -11.243 11.715 13.723 1.00 72.75 114 ARG A O 1
ATOM 853 N N . ALA A 1 115 ? -10.851 11.764 11.511 1.00 69.75 115 ALA A N 1
ATOM 854 C CA . ALA A 1 115 ? -9.647 10.950 11.565 1.00 69.75 115 ALA A CA 1
ATOM 855 C C . ALA A 1 115 ? -8.547 11.630 12.395 1.00 69.75 115 ALA A C 1
ATOM 857 O O . ALA A 1 115 ? -7.885 10.973 13.195 1.00 69.75 115 ALA A O 1
ATOM 858 N N . ALA A 1 116 ? -8.408 12.956 12.281 1.00 70.56 116 ALA A N 1
ATOM 859 C CA . ALA A 1 116 ? -7.512 13.730 13.136 1.00 70.56 116 ALA A CA 1
ATOM 860 C C . ALA A 1 116 ? -7.936 13.685 14.616 1.00 70.56 116 ALA A C 1
ATOM 862 O O . ALA A 1 116 ? -7.092 13.456 15.480 1.00 70.56 116 ALA A O 1
ATOM 863 N N . TYR A 1 117 ? -9.234 13.829 14.913 1.00 77.31 117 TYR A N 1
ATOM 864 C CA . TYR A 1 117 ? -9.768 13.728 16.277 1.00 77.31 117 TYR A CA 1
ATOM 865 C C . TYR A 1 117 ? -9.506 12.355 16.914 1.00 77.31 117 TYR A C 1
ATOM 867 O O . TYR A 1 117 ? -8.971 12.281 18.020 1.00 77.31 117 TYR A O 1
ATOM 875 N N . ILE A 1 118 ? -9.809 11.261 16.209 1.00 76.38 118 ILE A N 1
ATOM 876 C CA . ILE A 1 118 ? -9.519 9.906 16.700 1.00 76.38 118 ILE A CA 1
ATOM 877 C C . ILE A 1 118 ? -8.009 9.693 16.826 1.00 76.38 118 ILE A C 1
ATOM 879 O O . ILE A 1 118 ? -7.559 9.149 17.830 1.00 76.38 118 ILE A O 1
ATOM 883 N N . GLY A 1 119 ? -7.213 10.188 15.875 1.00 73.00 119 GLY A N 1
ATOM 884 C CA . GLY A 1 119 ? -5.753 10.171 15.966 1.00 73.00 119 GLY A CA 1
ATOM 885 C C . GLY A 1 119 ? -5.239 10.831 17.249 1.00 73.00 119 GLY A C 1
ATOM 886 O O . GLY A 1 119 ? -4.441 10.228 17.961 1.00 73.00 119 GLY A O 1
ATOM 887 N N . HIS A 1 120 ? -5.762 12.010 17.601 1.00 76.50 120 HIS A N 1
ATOM 888 C CA . HIS A 1 120 ? -5.448 12.684 18.865 1.00 76.50 120 HIS A CA 1
ATOM 889 C C . HIS A 1 120 ? -5.884 11.887 20.100 1.00 76.50 120 HIS A C 1
ATOM 891 O O . HIS A 1 120 ? -5.183 11.897 21.107 1.00 76.50 120 HIS A O 1
ATOM 897 N N . MET A 1 121 ? -7.019 11.181 20.047 1.00 77.56 121 MET A N 1
ATOM 898 C CA . MET A 1 121 ? -7.450 10.328 21.162 1.00 77.56 121 MET A CA 1
ATOM 899 C C . MET A 1 121 ? -6.552 9.102 21.356 1.00 77.56 121 MET A C 1
ATOM 901 O O . MET A 1 121 ? -6.418 8.620 22.485 1.00 77.56 121 MET A O 1
ATOM 905 N N . LEU A 1 122 ? -5.956 8.595 20.275 1.00 75.94 122 LEU A N 1
ATOM 906 C CA . LEU A 1 122 ? -5.041 7.457 20.306 1.00 75.94 122 LEU A CA 1
ATOM 907 C C . LEU A 1 122 ? -3.647 7.838 20.804 1.00 75.94 122 LEU A C 1
ATOM 909 O O . LEU A 1 122 ? -2.996 7.009 21.440 1.00 75.94 122 LEU A O 1
ATOM 913 N N . ASP A 1 123 ? -3.177 9.058 20.554 1.00 76.56 123 ASP A N 1
ATOM 914 C CA . ASP A 1 123 ? -1.848 9.496 20.984 1.00 76.56 123 ASP A CA 1
ATOM 915 C C . ASP A 1 123 ? -1.643 9.297 22.501 1.00 76.56 123 ASP A C 1
ATOM 917 O O . ASP A 1 123 ? -2.420 9.752 23.338 1.00 76.56 123 ASP A O 1
ATOM 921 N N . GLY A 1 124 ? -0.579 8.573 22.866 1.00 68.88 124 GLY A N 1
ATOM 922 C CA . GLY A 1 124 ? -0.189 8.345 24.263 1.00 68.88 124 GLY A CA 1
ATOM 923 C C . GLY A 1 124 ? -0.902 7.200 24.997 1.00 68.88 124 GLY A C 1
ATOM 924 O O . GLY A 1 124 ? -0.556 6.930 26.146 1.00 68.88 124 GLY A O 1
ATOM 925 N N . ARG A 1 125 ? -1.845 6.479 24.373 1.00 76.62 125 ARG A N 1
ATOM 926 C CA . ARG A 1 125 ? -2.559 5.357 25.019 1.00 76.62 125 ARG A CA 1
ATOM 927 C C . ARG A 1 125 ? -1.935 3.994 24.698 1.00 76.62 125 ARG A C 1
ATOM 929 O O . ARG A 1 125 ? -1.420 3.765 23.619 1.00 76.62 125 ARG A O 1
ATOM 936 N N . ALA A 1 126 ? -1.975 3.035 25.620 1.00 73.81 126 ALA A N 1
ATOM 937 C CA . ALA A 1 126 ? -1.559 1.657 25.304 1.00 73.81 126 ALA A CA 1
ATOM 938 C C . ALA A 1 126 ? -2.656 0.900 24.532 1.00 73.81 126 ALA A C 1
ATOM 940 O O . ALA A 1 126 ? -2.385 0.150 23.592 1.00 73.81 126 ALA A O 1
ATOM 941 N N . THR A 1 127 ? -3.904 1.143 24.924 1.00 76.94 127 THR A N 1
ATOM 942 C CA . THR A 1 127 ? -5.115 0.587 24.325 1.00 76.94 127 THR A CA 1
ATOM 943 C C . THR A 1 127 ? -6.225 1.629 24.358 1.00 76.94 127 THR A C 1
ATOM 945 O O . THR A 1 127 ? -6.287 2.450 25.277 1.00 76.94 127 THR A O 1
ATOM 948 N N . TYR A 1 128 ? -7.123 1.589 23.381 1.00 79.50 128 TYR A N 1
ATOM 949 C CA . TYR A 1 128 ? -8.299 2.451 23.333 1.00 79.50 128 TYR A CA 1
ATOM 950 C C . TYR A 1 128 ? -9.490 1.685 22.759 1.00 79.50 128 TYR A C 1
ATOM 952 O O . TYR A 1 128 ? -9.319 0.833 21.895 1.00 79.50 128 TYR A O 1
ATOM 960 N N . GLU A 1 129 ? -10.694 1.961 23.247 1.00 83.12 129 GLU A N 1
ATOM 961 C CA . GLU A 1 129 ? -11.919 1.301 22.802 1.00 83.12 129 GLU A CA 1
ATOM 962 C C . GLU A 1 129 ? -12.929 2.341 22.337 1.00 83.12 129 GLU A C 1
ATOM 964 O O . GLU A 1 129 ? -13.242 3.288 23.058 1.00 83.12 129 GLU A O 1
ATOM 969 N N . LEU A 1 130 ? -13.458 2.138 21.135 1.00 77.75 130 LEU A N 1
ATOM 970 C CA . LEU A 1 130 ? -14.432 3.020 20.509 1.00 77.75 130 LEU A CA 1
ATOM 971 C C . LEU A 1 130 ? -15.701 2.235 20.183 1.00 77.75 130 LEU A C 1
ATOM 973 O O . LEU A 1 130 ? -15.654 1.217 19.498 1.00 77.75 130 LEU A O 1
ATOM 977 N N . ARG A 1 131 ? -16.861 2.680 20.660 1.00 75.69 131 ARG A N 1
ATOM 978 C CA . ARG A 1 131 ? -18.127 1.975 20.412 1.00 75.69 131 ARG A CA 1
ATOM 979 C C . ARG A 1 131 ? -18.607 2.192 18.974 1.00 75.69 131 ARG A C 1
ATOM 981 O O . ARG A 1 131 ? -18.825 3.327 18.571 1.00 75.69 131 ARG A O 1
ATOM 988 N N . ILE A 1 132 ? -18.877 1.097 18.258 1.00 65.06 132 ILE A N 1
ATOM 989 C CA . ILE A 1 132 ? -19.261 1.083 16.831 1.00 65.06 132 ILE A CA 1
ATOM 990 C C . ILE A 1 132 ? -20.513 1.936 16.570 1.00 65.06 132 ILE A C 1
ATOM 992 O O . ILE A 1 132 ? -20.584 2.650 15.583 1.00 65.06 132 ILE A O 1
ATOM 996 N N . LEU A 1 133 ? -21.494 1.891 17.478 1.00 59.44 133 LEU A N 1
ATOM 997 C CA . LEU A 1 133 ? -22.776 2.600 17.338 1.00 59.44 133 LEU A CA 1
ATOM 998 C C . LEU A 1 133 ? -22.666 4.127 17.438 1.00 59.44 133 LEU A C 1
ATOM 1000 O O . LEU A 1 133 ? -23.603 4.822 17.063 1.00 59.44 133 LEU A O 1
ATOM 1004 N N . PHE A 1 134 ? -21.559 4.638 17.973 1.00 59.25 134 PHE A N 1
ATOM 1005 C CA . PHE A 1 134 ? -21.335 6.073 18.143 1.00 59.25 134 PHE A CA 1
ATOM 1006 C C . PHE A 1 134 ? -20.341 6.629 17.127 1.00 59.25 134 PHE A C 1
ATOM 1008 O O . PHE A 1 134 ? -20.051 7.821 17.166 1.00 59.25 134 PHE A O 1
ATOM 1015 N N . GLU A 1 135 ? -19.837 5.783 16.225 1.00 66.88 135 GLU A N 1
ATOM 1016 C CA . GLU A 1 135 ? -18.795 6.170 15.293 1.00 66.88 135 GLU A CA 1
ATOM 1017 C C . GLU A 1 135 ? -19.322 6.194 13.851 1.00 66.88 135 GLU A C 1
ATOM 1019 O O . GLU A 1 135 ? -19.642 5.141 13.297 1.00 66.88 135 GLU A O 1
ATOM 1024 N N . PRO A 1 136 ? -19.411 7.378 13.218 1.00 66.75 136 PRO A N 1
ATOM 1025 C CA . PRO A 1 136 ? -19.799 7.488 11.816 1.00 66.75 136 PRO A CA 1
ATOM 1026 C C . PRO A 1 136 ? -18.688 7.059 10.845 1.00 66.75 136 PRO A C 1
ATOM 1028 O O . PRO A 1 136 ? -18.961 6.947 9.651 1.00 66.75 136 PRO A O 1
ATOM 1031 N N . MET A 1 137 ? -17.447 6.862 11.312 1.00 71.19 137 MET A N 1
ATOM 1032 C CA . MET A 1 137 ? -16.359 6.343 10.483 1.00 71.19 137 MET A CA 1
ATOM 1033 C C . MET A 1 137 ? -16.495 4.839 10.234 1.00 71.19 137 MET A C 1
ATOM 1035 O O . MET A 1 137 ? -16.754 4.037 11.134 1.00 71.19 137 MET A O 1
ATOM 1039 N N . THR A 1 138 ? -16.265 4.451 8.985 1.00 75.06 138 THR A N 1
ATOM 1040 C CA . THR A 1 138 ? -16.231 3.049 8.573 1.00 75.06 138 THR A CA 1
ATOM 1041 C C . THR A 1 138 ? -15.058 2.324 9.242 1.00 75.06 138 THR A C 1
ATOM 1043 O O . THR A 1 138 ? -14.034 2.932 9.562 1.00 75.06 138 THR A O 1
ATOM 1046 N N . LEU A 1 139 ? -15.176 1.004 9.444 1.00 73.06 139 LEU A N 1
ATOM 1047 C CA . LEU A 1 139 ? -14.063 0.193 9.954 1.00 73.06 139 LEU A CA 1
ATOM 1048 C C . LEU A 1 139 ? -12.771 0.455 9.154 1.00 73.06 139 LEU A C 1
ATOM 1050 O O . LEU A 1 139 ? -11.781 0.795 9.792 1.00 73.06 139 LEU A O 1
ATOM 1054 N N . PRO A 1 140 ? -12.767 0.407 7.806 1.00 70.50 140 PRO A N 1
ATOM 1055 C CA . PRO A 1 140 ? -11.627 0.827 6.997 1.00 70.50 140 PRO A CA 1
ATOM 1056 C C . PRO A 1 140 ? -10.998 2.152 7.450 1.00 70.50 140 PRO A C 1
ATOM 1058 O O . PRO A 1 140 ? -9.823 2.158 7.792 1.00 70.50 140 PRO A O 1
ATOM 1061 N N . GLU A 1 141 ? -11.759 3.244 7.560 1.00 74.00 141 GLU A N 1
ATOM 1062 C CA . GLU A 1 141 ? -11.242 4.555 7.994 1.00 74.00 141 GLU A CA 1
ATOM 1063 C C . GLU A 1 141 ? -10.650 4.541 9.411 1.00 74.00 141 GLU A C 1
ATOM 1065 O O . GLU A 1 141 ? -9.630 5.176 9.672 1.00 74.00 141 GLU A O 1
ATOM 1070 N N . LEU A 1 142 ? -11.249 3.800 10.340 1.00 76.06 142 LEU A N 1
ATOM 1071 C CA . LEU A 1 142 ? -10.709 3.660 11.695 1.00 76.06 142 LEU A CA 1
ATOM 1072 C C . LEU A 1 142 ? -9.375 2.919 11.696 1.00 76.06 142 LEU A C 1
ATOM 1074 O O . LEU A 1 142 ? -8.452 3.292 12.422 1.00 76.06 142 LEU A O 1
ATOM 1078 N N . MET A 1 143 ? -9.263 1.884 10.865 1.00 72.44 143 MET A N 1
ATOM 1079 C CA . MET A 1 143 ? -8.029 1.122 10.708 1.00 72.44 143 MET A CA 1
ATOM 1080 C C . MET A 1 143 ? -6.914 1.987 10.138 1.00 72.44 143 MET A C 1
ATOM 1082 O O . MET A 1 143 ? -5.791 1.918 10.631 1.00 72.44 143 MET A O 1
ATOM 1086 N N . VAL A 1 144 ? -7.232 2.839 9.167 1.00 70.50 144 VAL A N 1
ATOM 1087 C CA . VAL A 1 144 ? -6.304 3.827 8.612 1.00 70.50 144 VAL A CA 1
ATOM 1088 C C . VAL A 1 144 ? -5.716 4.726 9.696 1.00 70.50 144 VAL A C 1
ATOM 1090 O O . VAL A 1 144 ? -4.495 4.841 9.831 1.00 70.50 144 VAL A O 1
ATOM 1093 N N . VAL A 1 145 ? -6.586 5.342 10.495 1.00 76.38 145 VAL A N 1
ATOM 1094 C CA . VAL A 1 145 ? -6.181 6.274 11.553 1.00 76.38 145 VAL A CA 1
ATOM 1095 C C . VAL A 1 145 ? -5.330 5.577 12.595 1.00 76.38 145 VAL A C 1
ATOM 1097 O O . VAL A 1 145 ? -4.274 6.083 12.973 1.00 76.38 145 VAL A O 1
ATOM 1100 N N . ALA A 1 146 ? -5.755 4.394 13.023 1.00 74.69 146 ALA A N 1
ATOM 1101 C CA . ALA A 1 146 ? -5.034 3.613 14.007 1.00 74.69 146 ALA A CA 1
ATOM 1102 C C . ALA A 1 146 ? -3.608 3.296 13.572 1.00 74.69 146 ALA A C 1
ATOM 1104 O O . ALA A 1 146 ? -2.662 3.580 14.306 1.00 74.69 146 ALA A O 1
ATOM 1105 N N . HIS A 1 147 ? -3.442 2.770 12.361 1.00 70.75 147 HIS A N 1
ATOM 1106 C CA . HIS A 1 147 ? -2.131 2.360 11.884 1.00 70.75 147 HIS A CA 1
ATOM 1107 C C . HIS A 1 147 ? -1.202 3.549 11.645 1.00 70.75 147 HIS A C 1
ATOM 1109 O O . HIS A 1 147 ? -0.017 3.451 11.956 1.00 70.75 147 HIS A O 1
ATOM 1115 N N . SER A 1 148 ? -1.730 4.707 11.222 1.00 67.62 148 SER A N 1
ATOM 1116 C CA . SER A 1 148 ? -0.945 5.951 11.134 1.00 67.62 148 SER A CA 1
ATOM 1117 C C . SER A 1 148 ? -0.323 6.377 12.474 1.00 67.62 148 SER A C 1
ATOM 1119 O O . SER A 1 148 ? 0.694 7.066 12.498 1.00 67.62 148 SER A O 1
ATOM 1121 N N . ARG A 1 149 ? -0.904 5.936 13.597 1.00 71.56 149 ARG A N 1
ATOM 1122 C CA . ARG A 1 149 ? -0.432 6.206 14.965 1.00 71.56 149 ARG A CA 1
ATOM 1123 C C . ARG A 1 149 ? 0.253 5.005 15.616 1.00 71.56 149 ARG A C 1
ATOM 1125 O O . ARG A 1 149 ? 0.581 5.042 16.800 1.00 71.56 149 ARG A O 1
ATOM 1132 N N . GLY A 1 150 ? 0.483 3.942 14.849 1.00 67.94 150 GLY A N 1
ATOM 1133 C CA . GLY A 1 150 ? 1.097 2.716 15.335 1.00 67.94 150 GLY A CA 1
ATOM 1134 C C . GLY A 1 150 ? 0.159 1.863 16.189 1.00 67.94 150 GLY A C 1
ATOM 1135 O O . GLY A 1 150 ? 0.601 1.300 17.186 1.00 67.94 150 GLY A O 1
ATOM 1136 N N . TYR A 1 151 ? -1.121 1.775 15.829 1.00 73.19 151 TYR A N 1
ATOM 1137 C CA . TYR A 1 151 ? -2.115 0.908 16.461 1.00 73.19 151 TYR A CA 1
ATOM 1138 C C . TYR A 1 151 ? -2.707 -0.070 15.446 1.00 73.19 151 TYR A C 1
ATOM 1140 O O . TYR A 1 151 ? -2.979 0.281 14.304 1.00 73.19 151 TYR A O 1
ATOM 1148 N N . THR A 1 152 ? -2.985 -1.292 15.884 1.00 73.81 152 THR A N 1
ATOM 1149 C CA . THR A 1 152 ? -3.896 -2.218 15.203 1.00 73.81 152 THR A CA 1
ATOM 1150 C C . THR A 1 152 ? -5.316 -2.017 15.710 1.00 73.81 152 THR A C 1
ATOM 1152 O O . THR A 1 152 ? -5.513 -1.861 16.913 1.00 73.81 152 THR A O 1
ATOM 1155 N N . VAL A 1 153 ? -6.306 -2.091 14.824 1.00 77.94 153 VAL A N 1
ATOM 1156 C CA . VAL A 1 153 ? -7.727 -2.103 15.203 1.00 77.94 153 VAL A CA 1
ATOM 1157 C C . VAL A 1 153 ? -8.271 -3.506 15.073 1.00 77.94 153 VAL A C 1
ATOM 1159 O O . VAL A 1 153 ? -8.122 -4.142 14.031 1.00 77.94 153 VAL A O 1
ATOM 1162 N N . GLN A 1 154 ? -8.949 -3.955 16.117 1.00 78.00 154 GLN A N 1
ATOM 1163 C CA . GLN A 1 154 ? -9.665 -5.210 16.147 1.00 78.00 154 GLN A CA 1
ATOM 1164 C C . GLN A 1 154 ? -11.154 -4.937 16.396 1.00 78.00 154 GLN A C 1
ATOM 1166 O O . GLN A 1 154 ? -11.516 -4.395 17.443 1.00 78.00 154 GLN A O 1
ATOM 1171 N N . PRO A 1 155 ? -12.046 -5.280 15.454 1.00 73.50 155 PRO A N 1
ATOM 1172 C CA . PRO A 1 155 ? -13.476 -5.240 15.716 1.00 73.50 155 PRO A CA 1
ATOM 1173 C C . PRO A 1 155 ? -13.850 -6.337 16.725 1.00 73.50 155 PRO A C 1
ATOM 1175 O O . PRO A 1 155 ? -13.544 -7.511 16.530 1.00 73.50 155 PRO A O 1
ATOM 1178 N N . SER A 1 156 ? -14.533 -5.956 17.803 1.00 74.94 156 SER A N 1
ATOM 1179 C CA . SER A 1 156 ? -15.021 -6.847 18.857 1.00 74.94 156 SER A CA 1
ATOM 1180 C C . SER A 1 156 ? -16.479 -6.530 19.184 1.00 74.94 156 SER A C 1
ATOM 1182 O O . SER A 1 156 ? -16.789 -5.601 19.930 1.00 74.94 156 SER A O 1
ATOM 1184 N N . ARG A 1 157 ? -17.402 -7.320 18.620 1.00 78.81 157 ARG A N 1
ATOM 1185 C CA . ARG A 1 157 ? -18.868 -7.229 18.798 1.00 78.81 157 ARG A CA 1
ATOM 1186 C C . ARG A 1 157 ? -19.460 -5.831 18.553 1.00 78.81 157 ARG A C 1
ATOM 1188 O O . ARG A 1 157 ? -20.016 -5.591 17.492 1.00 78.81 157 ARG A O 1
ATOM 1195 N N . LYS A 1 158 ? -19.399 -4.941 19.549 1.00 81.12 158 LYS A N 1
ATOM 1196 C CA . LYS A 1 158 ? -19.960 -3.575 19.541 1.00 81.12 158 LYS A CA 1
ATOM 1197 C C . LYS A 1 158 ? -18.893 -2.485 19.673 1.00 81.12 158 LYS A C 1
ATOM 1199 O O . LYS A 1 158 ? -19.236 -1.312 19.821 1.00 81.12 158 LYS A O 1
ATOM 1204 N N . VAL A 1 159 ? -17.618 -2.859 19.658 1.00 81.31 159 VAL A N 1
ATOM 1205 C CA . VAL A 1 159 ? -16.487 -1.973 19.935 1.00 81.31 159 VAL A CA 1
ATOM 1206 C C . VAL A 1 159 ? -15.378 -2.212 18.914 1.00 81.31 159 VAL A C 1
ATOM 1208 O O . VAL A 1 159 ? -15.139 -3.344 18.505 1.00 81.31 159 VAL A O 1
ATOM 1211 N N . TYR A 1 160 ? -14.691 -1.153 18.513 1.00 80.75 160 TYR A N 1
ATOM 1212 C CA . TYR A 1 160 ? -13.402 -1.206 17.845 1.00 80.75 160 TYR A CA 1
ATOM 1213 C C . TYR A 1 160 ? -12.318 -1.028 18.902 1.00 80.75 160 TYR A C 1
ATOM 1215 O O . TYR A 1 160 ? -12.278 -0.009 19.593 1.00 80.75 160 TYR A O 1
ATOM 1223 N N . GLN A 1 161 ? -11.464 -2.036 19.049 1.00 84.38 161 GLN A N 1
ATOM 1224 C CA . GLN A 1 161 ? -10.366 -2.022 20.001 1.00 84.38 161 GLN A CA 1
ATOM 1225 C C . GLN A 1 161 ? -9.073 -1.652 19.281 1.00 84.38 161 GLN A C 1
ATOM 1227 O O . GLN A 1 161 ? -8.650 -2.331 18.352 1.00 84.38 161 GLN A O 1
ATOM 1232 N N . PHE A 1 162 ? -8.448 -0.571 19.714 1.00 81.38 162 PHE A N 1
ATOM 1233 C CA . PHE A 1 162 ? -7.179 -0.072 19.218 1.00 81.38 162 PHE A CA 1
ATOM 1234 C C . PHE A 1 162 ? -6.089 -0.549 20.166 1.00 81.38 162 PHE A C 1
ATOM 1236 O O . PHE A 1 162 ? -6.096 -0.225 21.354 1.00 81.38 162 PHE A O 1
ATOM 1243 N N . MET A 1 163 ? -5.143 -1.312 19.645 1.00 80.38 163 MET A N 1
ATOM 1244 C CA . MET A 1 163 ? -4.018 -1.851 20.396 1.00 80.38 163 MET A CA 1
ATOM 1245 C C . MET A 1 163 ? -2.736 -1.286 19.819 1.00 80.38 163 MET A C 1
ATOM 1247 O O . MET A 1 163 ? -2.478 -1.459 18.628 1.00 80.38 163 MET A O 1
ATOM 1251 N N . ARG A 1 164 ? -1.928 -0.614 20.641 1.00 80.44 164 ARG A N 1
ATOM 1252 C CA . ARG A 1 164 ? -0.654 -0.072 20.171 1.00 80.44 164 ARG A CA 1
ATOM 1253 C C . ARG A 1 164 ? 0.239 -1.219 19.712 1.00 80.44 164 ARG A C 1
ATOM 1255 O O . ARG A 1 164 ? 0.325 -2.250 20.385 1.00 80.44 164 ARG A O 1
ATOM 1262 N N . HIS A 1 165 ? 0.908 -1.054 18.577 1.00 74.00 165 HIS A N 1
ATOM 1263 C CA . HIS A 1 165 ? 1.969 -1.955 18.167 1.00 74.00 165 HIS A CA 1
ATOM 1264 C C . HIS A 1 165 ? 2.975 -2.023 19.315 1.00 74.00 165 HIS A C 1
ATOM 1266 O O . HIS A 1 165 ? 3.486 -0.999 19.774 1.00 74.00 165 HIS A O 1
ATOM 1272 N N . ARG A 1 166 ? 3.245 -3.232 19.808 1.00 59.84 166 ARG A N 1
ATOM 1273 C CA . ARG A 1 166 ? 4.358 -3.445 20.727 1.00 59.84 166 ARG A CA 1
ATOM 1274 C C . ARG A 1 166 ? 5.645 -3.258 19.932 1.00 59.84 166 ARG A C 1
ATOM 1276 O O . ARG A 1 166 ? 6.163 -4.211 19.359 1.00 59.84 166 ARG A O 1
ATOM 1283 N N . GLY A 1 167 ? 6.140 -2.028 19.877 1.00 48.56 167 GLY A N 1
ATOM 1284 C CA . GLY A 1 167 ? 7.548 -1.795 19.603 1.00 48.56 167 GLY A CA 1
ATOM 1285 C C . GLY A 1 167 ? 8.341 -2.403 20.754 1.00 48.56 167 GLY A C 1
ATOM 1286 O O . GLY A 1 167 ? 8.074 -2.093 21.917 1.00 48.56 167 GLY A O 1
ATOM 1287 N N . ARG A 1 168 ? 9.282 -3.300 20.444 1.00 36.22 168 ARG A N 1
ATOM 1288 C CA . ARG A 1 168 ? 10.446 -3.458 21.320 1.00 36.22 168 ARG A CA 1
ATOM 1289 C C . ARG A 1 168 ? 11.119 -2.077 21.446 1.00 36.22 168 ARG A C 1
ATOM 1291 O O . ARG A 1 168 ? 11.041 -1.324 20.474 1.00 36.22 168 ARG A O 1
ATOM 1298 N N . PRO A 1 169 ? 11.666 -1.761 22.632 1.00 36.62 169 PRO A N 1
ATOM 1299 C CA . PRO A 1 169 ? 12.290 -0.472 22.933 1.00 36.62 169 PRO A CA 1
ATOM 1300 C C . PRO A 1 169 ? 13.317 -0.049 21.882 1.00 36.62 169 PRO A C 1
ATOM 1302 O O . PRO A 1 169 ? 13.958 -0.953 21.295 1.00 36.62 169 PRO A O 1
#

Sequence (169 aa):
MVAMIVAGSKAHFDPAEDAVPIAIIAAVALIGLGVFLFVQNRRSKTRAAGNRRLAQQLDGRPLVYVPYADCRLSVPDVLSAAQAHGYALTPNPAALRYEFALGAPQTAFTGNPRAAYIGHMLDGRATYELRILFEPMTLPELMVVAHSRGYTVQPSRKVYQFMRHRGRP

Organism: NCBI:txid2945988

Secondary structure (DSSP, 8-state):
-------S-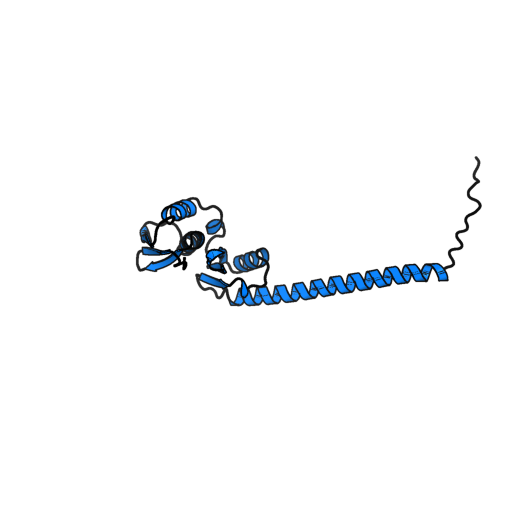-----HHHHHHHHHHHHHHHHHHHHHHHHHHHHHHHHHHHHHHHHHHH--S-SEEEEEGGG--S-HHHHHHHHHHTTEEEEEETTTTEEEEEET--GGGGTT-HHHHHHHHHHTT-SEEEEEGGG--S-HHHHHHHHHHTTEEEEEETTEEEEEE-----

pLDDT: mean 73.13, std 13.61, range [32.41, 90.69]

Foldseek 3Di:
DDDDDPDDDPPPPVVVVVVVVVVVVVVVVVVVVVVVVVVVVVVVVVLVVLLVVLVVQPVVPQKGKAALVSRPDDPVSSQVSLVVSQWAWDDQVVVRIIMTGHPDDVCLQPPDVVLVVVLVVPPPDQKDKDFQVVDPDDPSSNQNSLSNNQWGWDDDDGITMTHHHPDDD